Protein AF-A0A074LQQ1-F1 (afdb_monomer_lite)

pLDDT: mean 87.1, std 7.79, range [53.47, 94.88]

Secondary structure (DSSP, 8-state):
-HHHHHHHHHHHHHHHHHSSS---HHHHHHHHHHHHHHHHHHH-HHHHHHS-HHHHHHHHHHHHHHHHHTT-HHHHHHHHTT-

Foldseek 3Di:
DVVLLVVLLVVLVVCCVPPPQNDDSVLSSVVLVVVLVVVCVVCPVVVVVPDDSVRSSVVSVVVVVVCSVVVNPNVVSVVVVVD

Sequence (83 aa):
MARLENELRTYAAELAEHVPGGYTVEAYYEFLRGQYDATVRHHGEEVVAQMSDETILKVLKSQVRELIQLKRIGKLMAKRDRI

Structure (mmCIF, N/CA/C/O backbone):
data_AF-A0A074LQQ1-F1
#
_entry.id   AF-A0A074LQQ1-F1
#
loop_
_atom_site.group_PDB
_atom_site.id
_atom_site.type_symbol
_atom_site.label_atom_id
_atom_site.label_alt_id
_atom_site.label_comp_id
_atom_site.label_asym_id
_atom_site.label_entity_id
_atom_site.label_seq_id
_atom_site.pdbx_PDB_ins_code
_atom_site.Cartn_x
_atom_site.Cartn_y
_atom_site.Cartn_z
_atom_site.occupancy
_atom_site.B_iso_or_equiv
_atom_site.auth_seq_id
_atom_site.auth_comp_id
_atom_site.auth_asym_id
_atom_site.auth_atom_id
_atom_site.pdbx_PDB_model_num
ATOM 1 N N . MET A 1 1 ? -13.928 5.141 4.497 1.00 61.28 1 MET A N 1
ATOM 2 C CA . MET A 1 1 ? -13.693 4.427 3.218 1.00 61.28 1 MET A CA 1
ATOM 3 C C . MET A 1 1 ? -13.281 5.341 2.070 1.00 61.28 1 MET A C 1
ATOM 5 O O . MET A 1 1 ? -12.120 5.264 1.707 1.00 61.28 1 MET A O 1
ATOM 9 N N . ALA A 1 2 ? -14.115 6.257 1.552 1.00 78.69 2 ALA A N 1
ATOM 10 C CA . ALA A 1 2 ? -13.712 7.116 0.415 1.00 78.69 2 ALA A CA 1
ATOM 11 C C . ALA A 1 2 ? -12.441 7.963 0.669 1.00 78.69 2 ALA A C 1
ATOM 13 O O . ALA A 1 2 ? -11.647 8.199 -0.238 1.00 78.69 2 ALA A O 1
ATOM 14 N N . ARG A 1 3 ? -12.216 8.396 1.919 1.00 85.31 3 ARG A N 1
ATOM 15 C CA . ARG A 1 3 ? -10.994 9.114 2.311 1.00 85.31 3 ARG A CA 1
ATOM 16 C C . ARG A 1 3 ? -9.754 8.219 2.233 1.00 85.31 3 ARG A C 1
ATOM 18 O O . ARG A 1 3 ? -8.801 8.594 1.564 1.00 85.31 3 ARG A O 1
ATOM 25 N N . LEU A 1 4 ? -9.785 7.045 2.868 1.00 86.25 4 LEU A N 1
ATOM 26 C CA . LEU A 1 4 ? -8.697 6.066 2.800 1.00 86.25 4 LEU A CA 1
ATOM 27 C C . LEU A 1 4 ? -8.358 5.680 1.353 1.00 86.25 4 LEU A C 1
ATOM 29 O O . LEU A 1 4 ? -7.188 5.634 0.999 1.00 86.25 4 LEU A O 1
ATOM 33 N N . GLU A 1 5 ? -9.355 5.463 0.495 1.00 89.81 5 GLU A N 1
ATOM 34 C CA . GLU A 1 5 ? -9.115 5.138 -0.917 1.00 89.81 5 GLU A CA 1
ATOM 35 C C . GLU A 1 5 ? -8.358 6.247 -1.659 1.00 89.81 5 GLU A C 1
ATOM 37 O O . GLU A 1 5 ? -7.414 5.952 -2.394 1.00 89.81 5 GLU A O 1
ATOM 42 N N . ASN A 1 6 ? -8.718 7.514 -1.432 1.00 92.25 6 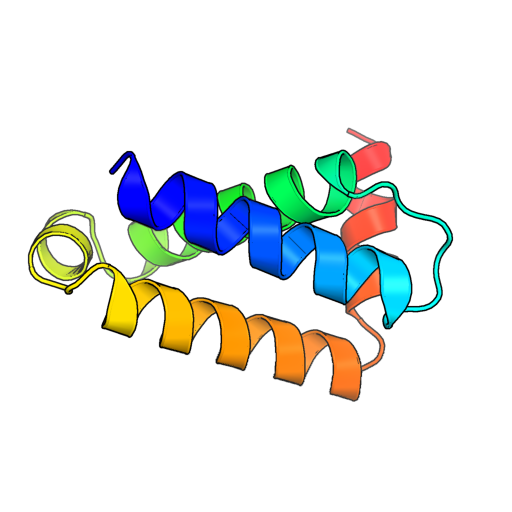ASN A N 1
ATOM 43 C CA . ASN A 1 6 ? -7.991 8.649 -2.001 1.00 92.25 6 ASN A CA 1
ATOM 44 C C . ASN A 1 6 ? -6.553 8.730 -1.473 1.00 92.25 6 ASN A C 1
ATOM 46 O O . ASN A 1 6 ? -5.630 8.937 -2.2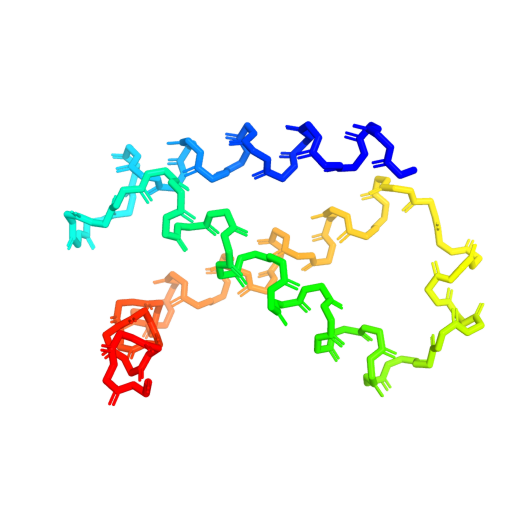56 1.00 92.25 6 ASN A O 1
ATOM 50 N N . GLU A 1 7 ? -6.343 8.513 -0.174 1.00 92.75 7 GLU A N 1
ATOM 51 C CA . GLU A 1 7 ? -5.001 8.489 0.426 1.00 92.75 7 GLU A CA 1
ATOM 52 C C . GLU A 1 7 ? -4.129 7.369 -0.162 1.00 92.75 7 GLU A C 1
ATOM 54 O O . GLU A 1 7 ? -2.951 7.580 -0.456 1.00 92.75 7 GLU A O 1
ATOM 59 N N . LEU A 1 8 ? -4.705 6.186 -0.397 1.00 93.81 8 LEU A N 1
ATOM 60 C CA . LEU A 1 8 ? -4.003 5.074 -1.040 1.00 93.81 8 LEU A CA 1
ATOM 61 C C . LEU A 1 8 ? -3.652 5.385 -2.498 1.00 93.81 8 LEU A C 1
ATOM 63 O O . LEU A 1 8 ? -2.561 5.030 -2.937 1.00 93.81 8 LEU A O 1
ATOM 67 N N . ARG A 1 9 ? -4.531 6.065 -3.246 1.00 94.69 9 ARG A N 1
ATOM 68 C CA . ARG A 1 9 ? -4.241 6.498 -4.626 1.00 94.69 9 ARG A CA 1
ATOM 69 C C . ARG A 1 9 ? -3.130 7.542 -4.677 1.00 94.69 9 ARG A C 1
ATOM 71 O O . ARG A 1 9 ? -2.224 7.407 -5.496 1.00 94.69 9 ARG A O 1
ATOM 78 N N . THR A 1 10 ? -3.158 8.533 -3.788 1.00 94.69 10 THR A N 1
ATOM 79 C CA . THR A 1 10 ? -2.076 9.523 -3.665 1.00 94.69 10 THR A CA 1
ATOM 80 C C . THR A 1 10 ? -0.757 8.833 -3.341 1.00 94.69 10 THR A C 1
ATOM 82 O O . THR A 1 10 ? 0.245 9.062 -4.014 1.00 94.69 10 THR A O 1
ATOM 85 N N . TYR A 1 11 ? -0.763 7.910 -2.377 1.00 94.25 11 TYR A N 1
ATOM 86 C CA . TYR A 1 11 ? 0.448 7.183 -2.020 1.00 94.25 11 TYR A CA 1
ATOM 87 C C . TYR A 1 11 ? 0.951 6.276 -3.154 1.00 94.25 11 TYR A C 1
ATOM 89 O O . TYR A 1 11 ? 2.152 6.168 -3.382 1.00 94.25 11 TYR A O 1
ATOM 97 N N . ALA A 1 12 ? 0.051 5.662 -3.921 1.00 94.69 12 ALA A N 1
ATOM 98 C CA . ALA A 1 12 ? 0.420 4.890 -5.102 1.00 94.69 12 ALA A CA 1
ATOM 99 C C . ALA A 1 12 ? 1.111 5.744 -6.175 1.00 94.69 12 ALA A C 1
ATOM 101 O O . ALA A 1 12 ? 2.040 5.265 -6.827 1.00 94.69 12 ALA A O 1
ATOM 102 N N . ALA A 1 13 ? 0.687 7.000 -6.345 1.00 94.88 13 ALA A N 1
ATOM 103 C CA . ALA A 1 13 ? 1.334 7.934 -7.261 1.00 94.88 13 ALA A CA 1
ATOM 104 C C . ALA A 1 13 ? 2.761 8.269 -6.802 1.00 94.88 13 ALA A C 1
ATOM 106 O O . ALA A 1 13 ? 3.690 8.167 -7.601 1.00 94.88 13 ALA A O 1
ATOM 107 N N . GLU A 1 14 ? 2.951 8.547 -5.508 1.00 93.56 14 GLU A N 1
ATOM 108 C CA . GLU A 1 14 ? 4.283 8.755 -4.918 1.00 93.56 14 GLU A CA 1
ATOM 109 C C . GLU A 1 14 ? 5.193 7.532 -5.131 1.00 93.56 14 GLU A C 1
ATOM 111 O O . GLU A 1 14 ? 6.367 7.663 -5.481 1.00 93.56 14 GLU A O 1
ATOM 116 N N . LEU A 1 15 ? 4.661 6.317 -4.956 1.00 92.44 15 LEU A N 1
ATOM 11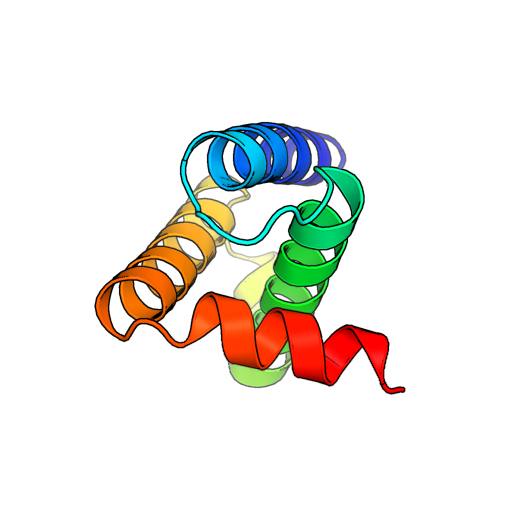7 C CA . LEU A 1 15 ? 5.419 5.085 -5.189 1.00 92.44 15 LEU A CA 1
ATOM 118 C C . LEU A 1 15 ? 5.786 4.899 -6.663 1.00 92.44 15 LEU A C 1
ATOM 120 O O . LEU A 1 15 ? 6.904 4.482 -6.949 1.00 92.44 15 LEU A O 1
ATOM 124 N N . ALA A 1 16 ? 4.886 5.221 -7.592 1.00 91.88 16 ALA A N 1
ATOM 125 C CA . ALA A 1 16 ? 5.167 5.139 -9.024 1.00 91.88 16 ALA A CA 1
ATOM 126 C C . ALA A 1 16 ? 6.287 6.094 -9.461 1.00 91.88 16 ALA A C 1
ATOM 128 O O . ALA A 1 16 ? 7.070 5.753 -10.346 1.00 91.88 16 ALA A O 1
ATOM 129 N N . GLU A 1 17 ? 6.385 7.259 -8.821 1.00 91.31 17 GLU A N 1
ATOM 130 C CA . GLU A 1 17 ? 7.431 8.245 -9.093 1.00 91.31 17 GLU A CA 1
ATOM 131 C C . GLU A 1 17 ? 8.777 7.863 -8.460 1.00 91.31 17 GLU A C 1
ATOM 133 O O . GLU A 1 17 ? 9.829 7.988 -9.089 1.00 91.31 17 GLU A O 1
ATOM 138 N N . HIS A 1 18 ? 8.763 7.385 -7.213 1.00 87.69 18 HIS A N 1
ATOM 139 C CA . HIS A 1 18 ? 9.987 7.209 -6.427 1.00 87.69 18 HIS A CA 1
ATOM 140 C C . HIS A 1 18 ? 10.529 5.779 -6.394 1.00 87.69 18 HIS A C 1
ATOM 142 O O . HIS A 1 18 ? 11.712 5.582 -6.097 1.00 87.69 18 HIS A O 1
ATOM 148 N N . VAL A 1 19 ? 9.704 4.765 -6.668 1.00 86.00 19 VAL A N 1
ATOM 149 C CA . VAL A 1 19 ? 10.131 3.364 -6.643 1.00 86.00 19 VAL A CA 1
ATOM 150 C C . VAL A 1 19 ? 10.484 2.902 -8.059 1.00 86.00 19 VAL A C 1
ATOM 152 O O . VAL A 1 19 ? 9.600 2.752 -8.908 1.00 86.00 19 VAL A O 1
ATOM 155 N N . PRO A 1 20 ? 11.767 2.596 -8.329 1.00 73.75 20 PRO A N 1
ATOM 156 C CA . PRO A 1 20 ? 12.188 2.112 -9.634 1.00 73.75 20 PRO A CA 1
ATOM 157 C C . PRO A 1 20 ? 11.567 0.740 -9.924 1.00 73.75 20 PRO A C 1
ATOM 159 O O . PRO A 1 20 ? 11.597 -0.167 -9.090 1.00 73.75 20 PRO A O 1
ATOM 162 N N . GLY A 1 21 ? 11.013 0.580 -11.125 1.00 75.06 21 GLY A N 1
ATOM 163 C CA . GLY A 1 21 ? 10.335 -0.656 -11.529 1.00 75.06 21 GLY A CA 1
ATOM 164 C C . GLY A 1 21 ? 9.375 -0.506 -12.706 1.00 75.06 21 GLY A C 1
ATOM 165 O O . GLY A 1 21 ? 8.988 -1.515 -13.279 1.00 75.06 21 GLY A O 1
ATOM 166 N N . GLY A 1 22 ? 9.015 0.726 -13.087 1.00 82.38 22 GLY A N 1
ATOM 167 C CA . GLY A 1 22 ? 8.147 0.984 -14.243 1.00 82.38 22 GLY A CA 1
ATOM 168 C C . GLY A 1 22 ? 6.687 0.568 -14.040 1.00 82.38 22 GLY A C 1
ATOM 169 O O . GLY A 1 22 ? 5.927 0.525 -15.003 1.00 82.38 22 GLY A O 1
ATOM 170 N N . TYR A 1 23 ? 6.290 0.253 -12.806 1.00 88.06 23 TYR A N 1
ATOM 171 C CA . TYR A 1 23 ? 4.909 -0.073 -12.473 1.00 88.06 23 TYR A CA 1
ATOM 172 C C . TYR A 1 23 ? 4.040 1.185 -12.491 1.00 88.06 23 TYR A C 1
ATOM 174 O O . TYR A 1 23 ? 4.468 2.264 -12.080 1.00 88.06 23 TYR A O 1
ATOM 182 N N . THR A 1 24 ? 2.804 1.035 -12.960 1.00 91.62 24 THR A N 1
ATOM 183 C CA . THR A 1 24 ? 1.841 2.135 -13.028 1.00 91.62 24 THR A CA 1
ATOM 184 C C . THR A 1 24 ? 1.313 2.499 -11.640 1.00 91.62 24 THR A C 1
ATOM 186 O O . THR A 1 24 ? 1.350 1.691 -10.708 1.00 91.62 24 THR A O 1
ATOM 189 N N . VAL A 1 25 ? 0.754 3.706 -11.515 1.00 93.31 25 VAL A N 1
ATOM 190 C CA . VAL A 1 25 ? 0.025 4.140 -10.309 1.00 93.31 25 VAL A CA 1
ATOM 191 C C . VAL A 1 25 ? -1.043 3.115 -9.922 1.00 93.31 25 VAL A C 1
ATOM 193 O O . VAL A 1 25 ? -1.144 2.743 -8.758 1.00 93.31 25 VAL A O 1
ATOM 196 N N . GLU A 1 26 ? -1.793 2.591 -10.895 1.00 92.81 26 GLU A N 1
ATOM 197 C CA . GLU A 1 26 ? -2.841 1.600 -10.631 1.00 92.81 26 GLU A CA 1
ATOM 198 C C . GLU A 1 26 ? -2.264 0.275 -10.109 1.00 92.81 26 GLU A C 1
ATOM 200 O O . GLU A 1 26 ? -2.820 -0.330 -9.194 1.00 92.81 26 GLU A O 1
ATOM 205 N N . ALA A 1 27 ? -1.103 -0.156 -10.613 1.00 91.50 27 ALA A N 1
ATOM 206 C CA . ALA A 1 27 ? -0.439 -1.350 -10.101 1.00 91.50 27 ALA A CA 1
ATOM 207 C C . ALA A 1 27 ? -0.040 -1.183 -8.625 1.00 91.50 27 ALA A C 1
ATOM 209 O O . ALA A 1 27 ? -0.252 -2.102 -7.827 1.00 91.50 27 ALA A O 1
ATOM 210 N N . TYR A 1 28 ? 0.506 -0.022 -8.250 1.00 92.75 28 TYR A N 1
ATOM 211 C CA . TYR A 1 28 ? 0.835 0.279 -6.856 1.00 92.75 28 TYR A CA 1
ATOM 212 C C . TYR A 1 28 ? -0.407 0.442 -5.979 1.00 92.75 28 TYR A C 1
ATOM 214 O O . TYR A 1 28 ? -0.399 -0.023 -4.841 1.00 92.75 28 TYR A O 1
ATOM 222 N N . TYR A 1 29 ? -1.481 1.041 -6.493 1.00 94.50 29 TYR A N 1
ATOM 223 C CA . TYR A 1 29 ? -2.742 1.180 -5.765 1.00 94.50 29 TYR A CA 1
ATOM 224 C C . TYR A 1 29 ? -3.322 -0.186 -5.398 1.00 94.50 29 TYR A C 1
ATOM 226 O O . TYR A 1 29 ? -3.613 -0.457 -4.234 1.00 94.50 29 TYR A O 1
ATOM 234 N N . GLU A 1 30 ? -3.402 -1.086 -6.369 1.00 92.69 30 GLU A N 1
ATOM 235 C CA . GLU A 1 30 ? -3.878 -2.445 -6.145 1.00 92.69 30 GLU A CA 1
ATOM 236 C C . GLU A 1 30 ? -2.960 -3.247 -5.211 1.00 92.69 30 GLU A C 1
ATOM 238 O O . GLU A 1 30 ? -3.425 -4.031 -4.382 1.00 92.69 30 GLU A O 1
ATOM 243 N N . PHE A 1 31 ? -1.644 -3.034 -5.290 1.00 92.62 31 PHE A N 1
ATOM 244 C CA . PHE A 1 31 ? -0.709 -3.612 -4.328 1.00 92.62 31 PHE A CA 1
ATOM 245 C C . PHE A 1 31 ? -0.990 -3.126 -2.900 1.00 92.62 31 PHE A C 1
ATOM 247 O O . PHE A 1 31 ? -1.058 -3.944 -1.981 1.00 92.62 31 PHE A O 1
ATOM 254 N N . LEU A 1 32 ? -1.184 -1.819 -2.710 1.00 93.44 32 LEU A N 1
ATOM 255 C CA . LEU A 1 32 ? -1.517 -1.230 -1.413 1.00 93.44 32 LEU A CA 1
ATOM 256 C C . LEU A 1 32 ? -2.859 -1.743 -0.884 1.00 93.44 32 LEU A C 1
ATOM 258 O O . LEU A 1 32 ? -2.968 -2.042 0.304 1.00 93.44 32 LEU A O 1
ATOM 262 N N . ARG A 1 33 ? -3.851 -1.919 -1.762 1.00 93.31 33 ARG A N 1
ATOM 263 C CA . ARG A 1 33 ? -5.130 -2.550 -1.424 1.00 93.31 33 ARG A CA 1
ATOM 264 C C . ARG A 1 33 ? -4.935 -3.989 -0.945 1.00 93.31 33 ARG A C 1
ATOM 266 O O . ARG A 1 33 ? -5.444 -4.359 0.106 1.00 93.31 33 ARG A O 1
ATOM 273 N N . GLY A 1 34 ? -4.097 -4.766 -1.628 1.00 91.25 34 GLY A N 1
ATOM 274 C CA . GLY A 1 34 ? -3.735 -6.112 -1.184 1.00 91.25 34 GLY A CA 1
ATOM 275 C C . GLY A 1 34 ? -3.014 -6.141 0.172 1.00 91.25 34 GLY A C 1
ATOM 276 O O . GLY A 1 34 ? -3.240 -7.059 0.963 1.00 91.25 34 GLY A O 1
ATOM 277 N N . GLN A 1 35 ? -2.173 -5.143 0.474 1.00 90.12 35 GLN A N 1
ATOM 278 C CA . GLN A 1 35 ? -1.555 -4.998 1.802 1.00 90.12 35 GLN A CA 1
ATOM 279 C C . GLN A 1 35 ? -2.584 -4.635 2.877 1.00 90.12 35 GLN A C 1
ATOM 281 O O . GLN A 1 35 ? -2.517 -5.159 3.991 1.00 90.12 35 GLN A O 1
ATOM 286 N N . TYR A 1 36 ? -3.561 -3.788 2.551 1.00 90.81 36 TYR A N 1
ATOM 287 C CA . TYR A 1 36 ? -4.685 -3.490 3.436 1.00 90.81 36 TYR A CA 1
ATOM 288 C C . TYR A 1 36 ? -5.494 -4.751 3.751 1.00 90.81 36 TYR A C 1
ATOM 290 O O . TYR A 1 36 ? -5.656 -5.087 4.921 1.00 90.81 36 TYR A O 1
ATOM 298 N N . ASP A 1 37 ? -5.886 -5.520 2.737 1.00 90.19 37 ASP A N 1
ATOM 299 C CA . ASP A 1 37 ? -6.635 -6.766 2.931 1.00 90.19 37 ASP A CA 1
ATOM 300 C C . ASP A 1 37 ? -5.824 -7.798 3.734 1.00 90.19 37 ASP A C 1
ATOM 302 O O . ASP A 1 37 ? -6.354 -8.521 4.579 1.00 90.19 37 ASP A O 1
ATOM 306 N N . ALA A 1 38 ? -4.507 -7.870 3.514 1.00 87.69 38 ALA A N 1
ATOM 307 C CA . ALA A 1 38 ? -3.619 -8.698 4.326 1.00 87.69 38 ALA A CA 1
ATOM 308 C C . ALA A 1 38 ? -3.560 -8.229 5.790 1.00 87.69 38 ALA A C 1
ATOM 310 O O . ALA A 1 38 ? -3.577 -9.064 6.693 1.00 87.69 38 ALA A O 1
ATOM 311 N N . THR A 1 39 ? -3.544 -6.916 6.020 1.00 86.56 39 THR A N 1
ATOM 312 C CA . THR A 1 39 ? -3.566 -6.306 7.357 1.00 86.56 39 THR A CA 1
ATOM 313 C C . THR A 1 39 ? -4.885 -6.618 8.067 1.00 86.56 39 THR A C 1
ATOM 315 O O . THR A 1 39 ? -4.862 -7.055 9.215 1.00 86.56 39 THR A O 1
ATOM 318 N N . VAL A 1 40 ? -6.019 -6.506 7.368 1.00 88.25 40 VAL A N 1
ATOM 319 C CA . VAL A 1 40 ? -7.345 -6.904 7.869 1.00 88.25 40 VAL A CA 1
ATOM 320 C C . VAL A 1 40 ? -7.366 -8.378 8.264 1.00 88.25 40 VAL A C 1
ATOM 322 O O . VAL A 1 40 ? -7.770 -8.706 9.377 1.00 88.25 40 VAL A O 1
ATOM 325 N N . ARG A 1 41 ? -6.855 -9.274 7.411 1.00 87.94 41 ARG A N 1
ATOM 326 C CA . ARG A 1 41 ? -6.785 -10.711 7.731 1.00 87.94 41 ARG A CA 1
ATOM 327 C C . ARG A 1 41 ? -5.880 -11.026 8.922 1.00 87.94 41 ARG A C 1
ATOM 329 O O . ARG A 1 41 ? -6.169 -11.960 9.658 1.00 87.94 41 ARG A O 1
ATOM 336 N N . HIS A 1 42 ? -4.781 -10.292 9.091 1.00 84.19 42 HIS A N 1
ATOM 337 C CA . HIS A 1 42 ? -3.806 -10.551 10.152 1.00 84.19 42 HIS A CA 1
ATOM 338 C C . HIS A 1 42 ? -4.250 -10.005 11.516 1.00 84.19 42 HIS A C 1
ATOM 340 O O . HIS A 1 42 ? -4.054 -10.662 12.534 1.00 84.19 42 HIS A O 1
ATOM 346 N N . HIS A 1 43 ? -4.835 -8.806 11.546 1.00 83.00 43 HIS A N 1
ATOM 347 C CA . HIS A 1 43 ? -5.259 -8.148 12.786 1.00 83.00 43 HIS A CA 1
ATOM 348 C C . HIS A 1 43 ? -6.714 -8.443 13.169 1.00 83.00 43 HIS A C 1
ATOM 350 O O . HIS A 1 43 ? -7.081 -8.256 14.325 1.00 83.00 43 HIS A O 1
ATOM 356 N N . GLY A 1 44 ? -7.521 -8.932 12.227 1.00 84.81 44 GLY A N 1
ATOM 357 C CA . GLY A 1 44 ? -8.958 -9.120 12.384 1.00 84.81 44 GLY A CA 1
ATOM 358 C C . GLY A 1 44 ? -9.742 -7.875 11.966 1.00 84.81 44 GLY A C 1
ATOM 359 O O . GLY A 1 44 ? -9.340 -6.741 12.237 1.00 84.81 44 GLY A O 1
ATOM 360 N N . GLU A 1 45 ? -10.887 -8.094 11.316 1.00 82.62 45 GLU A N 1
ATOM 361 C CA . GLU A 1 45 ? -11.774 -7.025 10.831 1.00 82.62 45 GLU A CA 1
ATOM 362 C C . GLU A 1 45 ? -12.198 -6.073 11.948 1.00 82.62 45 GLU A C 1
ATOM 364 O O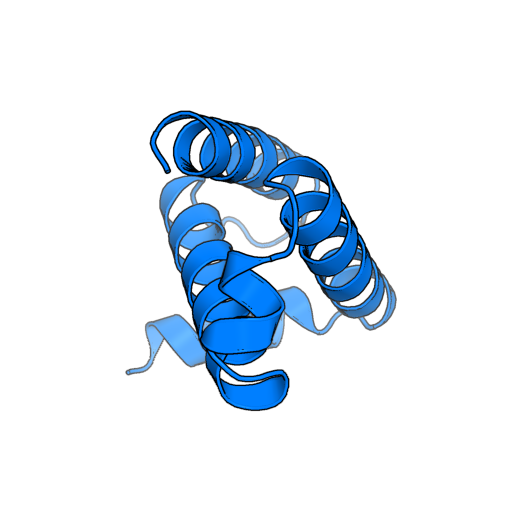 . GLU A 1 45 ? -12.213 -4.862 11.754 1.00 82.62 45 GLU A O 1
ATOM 369 N N . GLU A 1 46 ? -12.474 -6.607 13.136 1.00 80.88 46 GLU A N 1
ATOM 370 C CA . GLU A 1 46 ? -12.949 -5.838 14.285 1.00 80.88 46 GLU A CA 1
ATOM 371 C C . GLU A 1 46 ? -11.891 -4.856 14.811 1.00 80.88 46 GLU A C 1
ATOM 373 O O . GLU A 1 46 ? -12.210 -3.724 15.169 1.00 80.88 46 GLU A O 1
ATOM 378 N N . VAL A 1 47 ? -10.615 -5.256 14.784 1.00 83.62 47 VAL A N 1
ATOM 379 C CA . VAL A 1 47 ? -9.492 -4.395 15.176 1.00 83.62 47 VAL A CA 1
ATOM 380 C C . VAL A 1 47 ? -9.282 -3.304 14.135 1.00 83.62 47 VAL A C 1
ATOM 382 O O . VAL A 1 47 ? -9.170 -2.133 14.492 1.00 83.62 47 VAL A O 1
ATOM 385 N N . VAL A 1 48 ? -9.275 -3.656 12.846 1.00 83.56 48 VAL A N 1
ATOM 386 C CA . VAL A 1 48 ? -9.081 -2.667 11.774 1.00 83.56 48 VAL A CA 1
ATOM 387 C C . VAL A 1 48 ? -10.260 -1.698 11.678 1.00 83.56 48 VAL A C 1
ATOM 389 O O . VAL A 1 48 ? -10.044 -0.517 11.426 1.00 83.56 48 VAL A O 1
ATOM 392 N N . ALA A 1 49 ? -11.487 -2.145 11.952 1.00 81.88 49 ALA A N 1
ATOM 393 C CA . ALA A 1 49 ? -12.670 -1.286 11.982 1.00 81.88 49 ALA A CA 1
ATOM 394 C C . ALA A 1 49 ? -12.622 -0.229 13.099 1.00 81.88 49 ALA A C 1
ATOM 396 O O . ALA A 1 49 ? -13.219 0.837 12.961 1.00 81.88 49 ALA A O 1
ATOM 397 N N . GLN A 1 50 ? -11.904 -0.503 14.193 1.00 84.31 50 GLN A N 1
ATOM 398 C CA . GLN A 1 50 ? -11.678 0.456 15.280 1.00 84.31 50 GLN A CA 1
ATOM 399 C C . GLN A 1 50 ? -10.494 1.397 15.011 1.00 84.31 50 GLN A C 1
ATOM 401 O O . GLN A 1 50 ? -10.333 2.406 15.702 1.00 84.31 50 GLN A O 1
ATOM 406 N N . MET A 1 51 ? -9.653 1.094 14.018 1.00 86.38 51 MET A N 1
ATOM 407 C CA . MET A 1 51 ? -8.543 1.958 13.629 1.00 86.38 51 MET A CA 1
ATOM 408 C C . MET A 1 51 ? -9.046 3.125 12.779 1.00 86.38 51 MET A C 1
ATOM 410 O O . MET A 1 51 ? -9.885 2.972 11.896 1.00 86.38 51 MET A O 1
ATOM 414 N N . SER A 1 52 ? -8.483 4.311 13.008 1.00 87.19 52 SER A N 1
ATOM 415 C CA . SER A 1 52 ? -8.713 5.441 12.111 1.00 87.19 52 SER A CA 1
ATOM 416 C C . SER A 1 52 ? -8.044 5.199 10.752 1.00 87.19 52 SER A C 1
ATOM 418 O O . SER A 1 52 ? -6.996 4.547 10.674 1.00 87.19 52 SER A O 1
ATOM 420 N N . ASP A 1 53 ? -8.603 5.797 9.692 1.00 85.38 53 ASP A N 1
ATOM 421 C CA . ASP A 1 53 ? -8.016 5.793 8.341 1.00 85.38 53 ASP A CA 1
ATOM 422 C C . ASP A 1 53 ? -6.526 6.210 8.373 1.00 85.38 53 ASP A C 1
ATOM 424 O O . ASP A 1 53 ? -5.693 5.648 7.664 1.00 85.38 53 ASP A O 1
ATOM 428 N N . GLU A 1 54 ? -6.162 7.156 9.248 1.00 87.88 54 GLU A N 1
ATOM 429 C CA . GLU A 1 54 ? -4.782 7.621 9.427 1.00 87.88 54 GLU A CA 1
ATOM 430 C C . GLU A 1 54 ? -3.863 6.544 10.024 1.00 87.88 54 GLU A C 1
ATOM 432 O O . GLU A 1 54 ? -2.730 6.372 9.568 1.00 87.88 54 GLU A O 1
ATOM 437 N N . THR A 1 55 ? -4.328 5.803 11.034 1.00 89.75 55 THR A N 1
ATOM 438 C CA . THR A 1 55 ? -3.542 4.721 11.641 1.00 89.75 55 THR A CA 1
ATOM 439 C C . THR A 1 55 ? -3.323 3.593 10.639 1.00 89.75 55 THR A C 1
ATOM 441 O O . THR A 1 55 ? -2.202 3.102 10.511 1.00 89.75 55 THR A O 1
ATOM 444 N N . ILE A 1 56 ? -4.359 3.228 9.880 1.00 88.69 56 ILE A N 1
ATOM 445 C CA . ILE A 1 56 ? -4.259 2.233 8.805 1.00 88.69 56 ILE A CA 1
ATOM 446 C C . ILE A 1 56 ? -3.210 2.675 7.780 1.00 88.69 56 ILE A C 1
ATOM 448 O O . ILE A 1 56 ? -2.297 1.916 7.449 1.00 88.69 56 ILE A O 1
ATOM 452 N N . LEU A 1 57 ? -3.281 3.929 7.329 1.00 90.25 57 LEU A N 1
ATOM 453 C CA . LEU A 1 57 ? -2.329 4.478 6.369 1.00 90.25 57 LEU A CA 1
ATOM 454 C C . LEU A 1 57 ? -0.891 4.471 6.908 1.00 90.25 57 LEU A C 1
ATOM 456 O O . LEU A 1 57 ? 0.036 4.131 6.174 1.00 90.25 57 LEU A O 1
ATOM 460 N N . LYS A 1 58 ? -0.684 4.804 8.189 1.00 91.88 58 LYS A N 1
ATOM 461 C CA . LYS A 1 58 ? 0.637 4.746 8.841 1.00 91.88 58 LYS A CA 1
ATOM 462 C C . LYS A 1 58 ? 1.213 3.330 8.848 1.00 91.88 58 LYS A C 1
ATOM 464 O O . LYS A 1 58 ? 2.389 3.164 8.525 1.00 91.88 58 LYS A O 1
ATOM 469 N N . VAL A 1 59 ? 0.399 2.324 9.170 1.00 90.69 59 VAL A N 1
ATOM 470 C CA . VAL A 1 59 ? 0.817 0.913 9.146 1.00 90.69 59 VAL A CA 1
ATOM 471 C C . VAL A 1 59 ? 1.240 0.505 7.735 1.00 90.69 59 VAL A C 1
ATOM 473 O O . VAL A 1 59 ? 2.350 0.002 7.554 1.00 90.69 59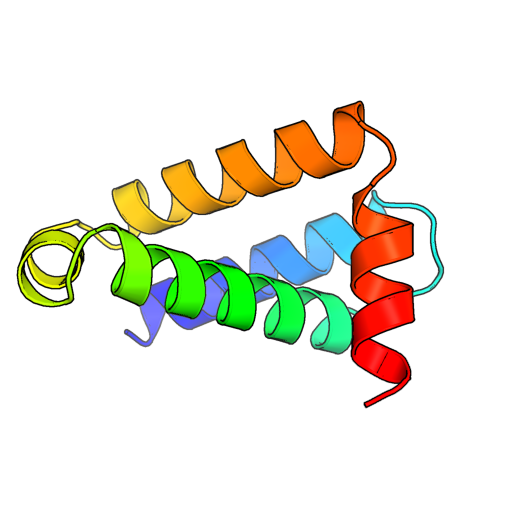 VAL A O 1
ATOM 476 N N . LEU A 1 60 ? 0.418 0.808 6.728 1.00 91.44 60 LEU A N 1
ATOM 477 C CA . LEU A 1 60 ? 0.718 0.484 5.330 1.00 91.44 60 LEU A CA 1
ATOM 478 C C . LEU A 1 60 ? 1.990 1.180 4.835 1.00 91.44 60 LEU A C 1
ATOM 480 O O . LEU A 1 60 ? 2.853 0.538 4.238 1.00 91.44 60 LEU A O 1
ATOM 484 N N . LYS A 1 61 ? 2.158 2.475 5.133 1.00 92.25 61 LYS A N 1
ATOM 485 C CA . LYS A 1 61 ? 3.381 3.224 4.797 1.00 92.25 61 LYS A CA 1
ATOM 486 C C . LYS A 1 61 ? 4.618 2.619 5.463 1.00 92.25 61 LYS A C 1
ATOM 488 O O . LYS A 1 61 ? 5.669 2.545 4.828 1.00 92.25 61 LYS A O 1
ATOM 493 N N . SER A 1 62 ? 4.506 2.154 6.710 1.00 93.00 62 SER A N 1
ATOM 494 C CA . SER A 1 62 ? 5.612 1.486 7.407 1.00 93.00 62 SER A CA 1
ATOM 495 C C . SER A 1 62 ? 6.001 0.176 6.719 1.00 93.00 62 SER A C 1
ATOM 497 O O . SER A 1 62 ? 7.171 -0.017 6.392 1.00 93.00 62 SER A O 1
ATOM 499 N N . GLN A 1 63 ? 5.023 -0.685 6.426 1.00 90.81 63 GLN A N 1
ATOM 500 C CA . GLN A 1 63 ? 5.248 -1.958 5.731 1.00 90.81 63 GLN A CA 1
ATOM 501 C C . GLN A 1 63 ? 5.884 -1.743 4.352 1.00 90.81 63 GLN A C 1
ATOM 503 O O . GLN A 1 63 ? 6.871 -2.387 3.996 1.00 90.81 63 GLN A O 1
ATOM 508 N N . VAL A 1 64 ? 5.359 -0.799 3.569 1.00 91.56 64 VAL A N 1
ATOM 509 C CA . VAL A 1 64 ? 5.884 -0.485 2.234 1.00 91.56 64 VAL A CA 1
ATOM 510 C C . VAL A 1 64 ? 7.313 0.050 2.320 1.00 91.56 64 VAL A C 1
ATOM 512 O O . VAL A 1 64 ? 8.173 -0.368 1.543 1.00 91.56 64 VAL A O 1
ATOM 515 N N . ARG A 1 65 ? 7.607 0.923 3.291 1.00 92.25 65 ARG A N 1
ATOM 516 C CA . ARG A 1 65 ? 8.962 1.437 3.522 1.00 92.25 65 ARG A CA 1
ATOM 517 C C . ARG A 1 65 ? 9.955 0.312 3.810 1.00 92.25 65 ARG A C 1
ATOM 519 O O . ARG A 1 65 ? 11.041 0.312 3.230 1.00 92.25 65 ARG A O 1
ATOM 526 N N . GLU A 1 66 ? 9.588 -0.655 4.644 1.00 92.69 66 GLU A N 1
ATOM 527 C CA . GLU A 1 66 ? 10.418 -1.838 4.901 1.00 92.69 66 GLU A CA 1
ATOM 528 C C . GLU A 1 66 ? 10.650 -2.649 3.619 1.00 92.69 66 GLU A C 1
ATOM 530 O O . GLU A 1 66 ? 11.778 -3.042 3.317 1.00 92.69 66 GLU A O 1
ATOM 535 N N . LEU A 1 67 ? 9.615 -2.846 2.797 1.00 90.75 67 LEU A N 1
ATOM 536 C CA . LEU A 1 67 ? 9.739 -3.557 1.520 1.00 90.75 67 LEU A CA 1
ATOM 537 C C . LEU A 1 67 ? 10.651 -2.841 0.517 1.00 90.75 67 LEU A C 1
ATOM 539 O O . LEU A 1 67 ? 11.369 -3.513 -0.235 1.00 90.75 67 LEU A O 1
ATOM 543 N N . ILE A 1 68 ? 10.642 -1.506 0.506 1.00 88.88 68 ILE A N 1
ATOM 544 C CA . ILE A 1 68 ? 11.560 -0.684 -0.293 1.00 88.88 68 ILE A CA 1
ATOM 545 C C . ILE A 1 68 ? 12.994 -0.860 0.217 1.00 88.88 68 ILE A C 1
ATOM 547 O O . ILE A 1 68 ? 13.885 -1.172 -0.574 1.00 88.88 68 ILE A O 1
ATOM 551 N N . GLN A 1 69 ? 13.220 -0.736 1.529 1.00 90.31 69 GLN A N 1
ATOM 552 C CA . GLN A 1 69 ? 14.546 -0.906 2.139 1.00 90.31 69 GLN A CA 1
ATOM 553 C C . GLN A 1 69 ? 15.129 -2.298 1.874 1.00 90.31 69 GLN A C 1
ATOM 555 O O . GLN A 1 69 ? 16.307 -2.433 1.545 1.00 90.31 69 GLN A O 1
ATOM 560 N N . LEU A 1 70 ? 14.290 -3.332 1.930 1.00 90.62 70 LEU A N 1
ATOM 561 C CA . LEU A 1 70 ? 14.675 -4.709 1.626 1.00 90.62 70 LEU A CA 1
ATOM 562 C C . LEU A 1 70 ? 14.816 -4.990 0.118 1.00 90.62 70 LEU A C 1
ATOM 564 O O . LEU A 1 70 ? 15.144 -6.118 -0.255 1.00 90.62 70 LEU A O 1
ATOM 568 N N . LYS A 1 71 ? 14.538 -4.012 -0.759 1.00 87.75 71 LYS A N 1
ATOM 569 C CA . LYS A 1 71 ? 14.477 -4.170 -2.226 1.00 87.75 71 LYS A CA 1
ATOM 570 C C . LYS A 1 71 ? 13.555 -5.322 -2.660 1.00 87.75 71 LYS A C 1
ATOM 572 O O . LYS A 1 71 ? 13.806 -6.008 -3.652 1.00 87.75 71 LYS A O 1
ATOM 577 N N . ARG A 1 72 ? 12.493 -5.576 -1.887 1.00 88.19 72 ARG A N 1
ATOM 578 C CA . ARG A 1 72 ? 11.537 -6.679 -2.101 1.00 88.19 72 ARG A CA 1
ATOM 579 C C . ARG A 1 72 ? 10.286 -6.245 -2.843 1.00 88.19 72 ARG A C 1
ATOM 581 O O . ARG A 1 72 ? 9.664 -7.095 -3.476 1.00 88.19 72 ARG A O 1
ATOM 588 N N . ILE A 1 73 ? 9.953 -4.955 -2.810 1.00 87.0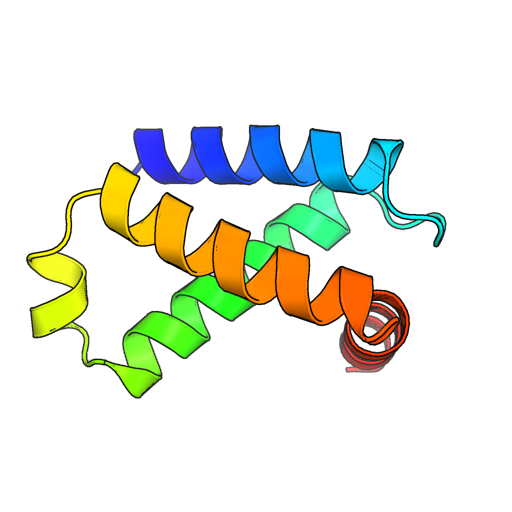6 73 ILE A N 1
ATOM 589 C CA . ILE A 1 73 ? 8.739 -4.429 -3.440 1.00 87.06 73 ILE A CA 1
ATOM 590 C C . ILE A 1 73 ? 8.640 -4.834 -4.918 1.00 87.06 73 ILE A C 1
ATOM 592 O O . ILE A 1 73 ? 7.656 -5.449 -5.307 1.00 87.06 73 ILE A O 1
ATOM 596 N N . GLY A 1 74 ? 9.708 -4.667 -5.706 1.00 83.50 74 GLY A N 1
ATOM 597 C CA . GLY A 1 74 ? 9.710 -5.047 -7.124 1.00 83.50 74 GLY A CA 1
ATOM 598 C C . GLY A 1 74 ? 9.496 -6.545 -7.375 1.00 83.50 74 GLY A C 1
ATOM 599 O O . GLY A 1 74 ? 8.841 -6.910 -8.345 1.00 83.50 74 GLY A O 1
ATOM 600 N N . LYS A 1 75 ? 9.984 -7.425 -6.485 1.00 86.19 75 LYS A N 1
ATOM 601 C CA . LYS A 1 75 ? 9.739 -8.878 -6.580 1.00 86.19 75 LYS A CA 1
ATOM 602 C C . LYS A 1 75 ? 8.284 -9.228 -6.273 1.00 86.19 75 LYS A C 1
ATOM 604 O O . LYS A 1 75 ? 7.737 -10.132 -6.896 1.00 86.19 75 LYS A O 1
ATOM 609 N N . LEU A 1 76 ? 7.682 -8.548 -5.299 1.00 86.38 76 LEU A N 1
ATOM 610 C CA . LEU A 1 76 ? 6.281 -8.753 -4.930 1.00 86.38 76 LEU A CA 1
ATOM 611 C C . LEU A 1 76 ? 5.342 -8.252 -6.028 1.00 86.38 76 LEU A C 1
ATOM 613 O O . LEU A 1 76 ? 4.420 -8.973 -6.395 1.00 86.38 76 LEU A O 1
ATOM 617 N N . MET A 1 77 ? 5.638 -7.082 -6.599 1.00 85.81 77 MET A N 1
ATOM 618 C CA . MET A 1 77 ? 4.928 -6.535 -7.756 1.00 85.81 77 MET A CA 1
ATOM 619 C C . MET A 1 77 ? 4.999 -7.495 -8.956 1.00 85.81 77 MET A C 1
ATOM 621 O O . MET A 1 77 ? 3.966 -7.923 -9.455 1.00 85.81 77 MET A O 1
ATOM 625 N N . ALA A 1 78 ? 6.195 -7.971 -9.323 1.00 83.75 78 ALA A N 1
ATOM 626 C CA . ALA A 1 78 ? 6.362 -8.929 -10.424 1.00 83.75 78 ALA A CA 1
ATOM 627 C C . ALA A 1 78 ? 5.683 -10.289 -10.176 1.00 83.75 78 ALA A C 1
ATOM 629 O O . ALA A 1 78 ? 5.281 -10.972 -11.117 1.00 83.75 78 ALA A O 1
ATOM 630 N N . LYS A 1 79 ? 5.591 -10.731 -8.913 1.00 81.56 79 LYS A N 1
ATOM 631 C CA . LYS A 1 79 ? 4.885 -11.970 -8.555 1.00 81.56 79 LYS A CA 1
ATOM 632 C C . LYS A 1 79 ? 3.372 -11.810 -8.701 1.00 81.56 79 LYS A C 1
ATOM 634 O O . LYS A 1 79 ? 2.719 -12.779 -9.073 1.00 81.56 79 LYS A O 1
ATOM 639 N N . ARG A 1 80 ? 2.836 -10.621 -8.406 1.00 71.75 80 ARG A N 1
ATOM 640 C CA . ARG A 1 80 ? 1.413 -10.306 -8.561 1.00 71.75 80 ARG A CA 1
ATOM 641 C C . ARG A 1 80 ? 0.983 -10.369 -10.028 1.00 71.75 80 ARG A C 1
ATOM 643 O O . ARG A 1 80 ? -0.033 -10.983 -10.298 1.00 71.75 80 ARG A O 1
ATOM 650 N N . ASP A 1 81 ? 1.783 -9.838 -10.950 1.00 64.62 81 ASP A N 1
ATOM 651 C CA . ASP A 1 81 ? 1.460 -9.818 -12.390 1.00 64.62 81 ASP A CA 1
ATOM 652 C C . ASP A 1 81 ? 1.448 -11.208 -13.062 1.00 64.62 81 ASP A C 1
ATOM 654 O O . ASP A 1 81 ? 1.047 -11.339 -14.216 1.00 64.62 81 ASP A O 1
ATOM 658 N N . ARG A 1 82 ? 1.928 -12.258 -12.379 1.00 60.69 82 ARG A N 1
ATOM 659 C CA . ARG A 1 82 ? 2.000 -13.632 -12.913 1.00 60.69 82 ARG A CA 1
ATOM 660 C C . ARG A 1 82 ? 0.778 -14.503 -12.602 1.00 60.69 82 ARG A C 1
ATOM 662 O O . ARG A 1 82 ? 0.759 -15.645 -13.059 1.00 60.69 82 ARG A O 1
ATOM 669 N N . ILE A 1 83 ? -0.161 -14.019 -11.794 1.00 53.47 83 ILE A N 1
ATOM 670 C CA . ILE A 1 83 ? -1.386 -14.729 -11.391 1.00 53.47 83 ILE A CA 1
ATOM 671 C C . ILE A 1 83 ? -2.561 -14.087 -12.117 1.00 53.47 83 ILE A C 1
ATOM 673 O O . ILE A 1 83 ? -3.379 -14.857 -12.662 1.00 53.47 83 ILE A O 1
#

Radius of gyration: 12.55 Å; chains: 1; bounding box: 28×24×30 Å

Organism: NCBI:txid1157490